Protein AF-A0A3G3GRQ7-F1 (afdb_monomer)

Secondary structure (DSSP, 8-state):
--SEEEEE-SS-EEEEE-TTTS-HHHHHHHHHHHHHHHHHHHTT--THHHHHHHHHHHHHHHHHHHHH--

Solvent-accessible surface area (backbone atoms only — not comparable to full-atom values): 4319 Å² total; per-residue (Å²): 131,74,53,67,46,78,47,84,50,102,88,47,78,46,78,47,73,39,73,92,77,46,61,66,67,62,51,51,54,52,53,52,50,54,51,49,52,52,50,42,63,72,66,62,70,49,72,63,56,58,52,50,51,51,49,52,53,50,55,51,45,74,73,43,45,79,74,70,76,110

Nearest PDB structures (foldseek):
  1fxk-assembly1_B  TM=2.360E-01  e=8.185E+00  Methanothermobacter thermautotrophicus

pLDDT: mean 81.8, std 8.34, range [54.22, 91.75]

Foldseek 3Di:
DDQWDWDDDPVDIDIHGNPVVDDPVVVVVVVVVVVVVVVCVVVVVPCVVVVVVVVVVVVVCVVCVVVPVD

Radius of gyration: 21.19 Å; Cα contacts (8 Å, |Δi|>4): 24; chains: 1; bounding box: 42×31×50 Å

Sequence (70 aa):
MSALQIENTDRYLKITLDKEAFDEAQIMDLLDYLRTEDLVKKAQFDDSILELSKSIKKSWWSKHKDTLLK

Mean predicted aligned error: 11.96 Å

Structure (mmCIF, N/CA/C/O backbone):
data_AF-A0A3G3GRQ7-F1
#
_entry.id   AF-A0A3G3GRQ7-F1
#
loop_
_atom_site.group_PDB
_atom_site.id
_atom_site.type_symbol
_atom_site.label_atom_id
_atom_site.label_alt_id
_atom_site.label_comp_id
_atom_site.label_asym_id
_atom_site.label_entity_id
_atom_site.label_seq_id
_atom_site.pdbx_PDB_ins_code
_atom_site.Cartn_x
_atom_site.Cartn_y
_atom_site.Cartn_z
_atom_site.occupancy
_atom_site.B_iso_or_equiv
_atom_site.auth_seq_id
_atom_site.auth_comp_id
_atom_site.auth_asym_id
_atom_site.auth_atom_id
_atom_site.pdbx_PDB_model_num
ATOM 1 N N . MET A 1 1 ? -15.078 -8.080 19.857 1.00 56.78 1 MET A N 1
ATOM 2 C CA . MET A 1 1 ? -14.796 -6.902 19.007 1.00 56.78 1 MET A CA 1
ATOM 3 C C . MET A 1 1 ? -14.316 -7.420 17.661 1.00 56.78 1 MET A C 1
ATOM 5 O O . MET A 1 1 ? -13.769 -8.513 17.637 1.00 56.78 1 MET A O 1
ATOM 9 N N . SER A 1 2 ? -14.606 -6.733 16.553 1.00 76.38 2 SER A N 1
ATOM 10 C CA . SER A 1 2 ? -14.126 -7.170 15.232 1.00 76.38 2 SER A CA 1
ATOM 11 C C . SER A 1 2 ? -12.613 -6.968 15.153 1.00 76.38 2 SER A C 1
ATOM 13 O O . SER A 1 2 ? -12.134 -5.925 15.588 1.00 76.38 2 SER A O 1
ATOM 15 N N . ALA A 1 3 ? -11.880 -7.937 14.601 1.00 81.50 3 ALA A N 1
ATOM 16 C CA . ALA A 1 3 ? -10.427 -7.853 14.444 1.00 81.50 3 ALA A CA 1
ATOM 17 C C . ALA A 1 3 ? -9.999 -6.671 13.552 1.00 81.50 3 ALA A C 1
ATOM 19 O O . ALA A 1 3 ? -8.923 -6.111 13.731 1.00 81.50 3 ALA A O 1
ATOM 20 N N . LEU A 1 4 ? -10.860 -6.266 12.613 1.00 87.19 4 LEU A N 1
ATOM 21 C CA . LEU A 1 4 ? -10.674 -5.114 11.734 1.00 87.19 4 LEU A CA 1
ATOM 22 C C . LEU A 1 4 ? -11.789 -4.093 11.970 1.00 87.19 4 LEU A C 1
ATOM 24 O O . LEU A 1 4 ? -12.975 -4.439 11.921 1.00 87.19 4 LEU A O 1
ATOM 28 N N . GLN A 1 5 ? -11.398 -2.835 12.156 1.00 90.00 5 GLN A N 1
ATOM 29 C CA . GLN A 1 5 ? -12.288 -1.681 12.209 1.00 90.00 5 GLN A CA 1
ATOM 30 C C . GLN A 1 5 ? -11.779 -0.597 11.259 1.00 90.00 5 GLN A C 1
ATOM 32 O O . GLN A 1 5 ? -10.590 -0.284 11.225 1.00 90.00 5 GLN A O 1
ATOM 37 N N . ILE A 1 6 ? -12.693 -0.038 10.469 1.00 89.69 6 ILE A N 1
ATOM 38 C CA . ILE A 1 6 ? -12.402 1.023 9.507 1.00 89.69 6 ILE A CA 1
ATOM 39 C C . ILE A 1 6 ? -13.334 2.189 9.810 1.00 89.69 6 ILE A C 1
ATOM 41 O O . ILE A 1 6 ? -14.554 2.035 9.792 1.00 89.69 6 ILE A O 1
ATOM 45 N N . GLU A 1 7 ? -12.755 3.356 10.064 1.00 91.69 7 GLU A N 1
ATOM 46 C CA . GLU A 1 7 ? -13.485 4.604 10.251 1.00 91.69 7 GLU A CA 1
ATOM 47 C C . GLU A 1 7 ? -13.092 5.582 9.151 1.00 91.69 7 GLU A C 1
ATOM 49 O O . GLU A 1 7 ? -11.935 5.991 9.036 1.00 91.69 7 GLU A O 1
ATOM 54 N N . ASN A 1 8 ? -14.071 5.969 8.342 1.00 88.50 8 ASN A N 1
ATOM 55 C CA . ASN A 1 8 ? -13.891 6.998 7.335 1.00 88.50 8 ASN A CA 1
ATOM 56 C C . ASN A 1 8 ? -14.316 8.346 7.922 1.00 88.50 8 ASN A C 1
ATOM 58 O O . ASN A 1 8 ? -15.472 8.525 8.300 1.00 88.50 8 ASN A O 1
ATOM 62 N N . THR A 1 9 ? -13.369 9.269 8.034 1.00 91.44 9 THR A N 1
ATOM 63 C CA . THR A 1 9 ? -13.607 10.642 8.490 1.00 91.44 9 THR A CA 1
ATOM 64 C C . THR A 1 9 ? -13.331 11.606 7.344 1.00 91.44 9 THR A C 1
ATOM 66 O O . THR A 1 9 ? -12.571 11.273 6.438 1.00 91.44 9 THR A O 1
ATOM 69 N N . ASP A 1 10 ? -13.853 12.830 7.422 1.00 85.81 10 ASP A N 1
ATOM 70 C CA . ASP A 1 10 ? -13.712 13.844 6.361 1.00 85.81 10 ASP A CA 1
ATOM 71 C C . ASP A 1 10 ? -12.257 14.125 5.942 1.00 85.81 10 ASP A C 1
ATOM 73 O O . ASP A 1 10 ? -12.001 14.580 4.829 1.00 85.81 10 ASP A O 1
ATOM 77 N N . ARG A 1 11 ? -11.290 13.865 6.833 1.00 87.00 11 ARG A N 1
ATOM 78 C CA . ARG A 1 11 ? -9.862 14.107 6.588 1.00 87.00 11 ARG A CA 1
ATOM 79 C C . ARG A 1 11 ? -9.017 12.838 6.484 1.00 87.00 11 ARG A C 1
ATOM 81 O O . ARG A 1 11 ? -7.962 12.874 5.857 1.00 87.00 11 ARG A O 1
ATOM 88 N N . TYR A 1 12 ? -9.427 11.746 7.125 1.00 86.12 12 TYR A N 1
ATOM 89 C CA . TYR A 1 12 ? -8.593 10.556 7.286 1.00 86.12 12 TYR A CA 1
ATOM 90 C C . TYR A 1 12 ? -9.409 9.267 7.227 1.00 86.12 12 TYR A C 1
ATOM 92 O O . TYR A 1 12 ? -10.481 9.175 7.826 1.00 86.12 12 TYR A O 1
ATOM 100 N N . LEU A 1 13 ? -8.831 8.237 6.614 1.00 87.69 13 LEU A N 1
ATOM 101 C CA . LEU A 1 13 ? -9.258 6.855 6.797 1.00 87.69 13 LEU A CA 1
ATOM 102 C C . LEU A 1 13 ? -8.460 6.255 7.962 1.00 87.69 13 LEU A C 1
ATOM 104 O O . LEU A 1 13 ? -7.240 6.117 7.866 1.00 87.69 13 LEU A O 1
ATOM 108 N N . LYS A 1 14 ? -9.123 5.928 9.072 1.00 89.81 14 LYS A N 1
ATOM 109 C CA . LYS A 1 14 ? -8.498 5.232 10.203 1.00 89.81 14 LYS A CA 1
ATOM 110 C C . LYS A 1 14 ? -8.757 3.739 10.068 1.00 89.81 14 LYS A C 1
ATOM 112 O O . LYS A 1 14 ? -9.905 3.315 9.973 1.00 89.81 14 LYS A O 1
ATOM 117 N N . ILE A 1 15 ? -7.686 2.957 10.082 1.00 88.75 15 ILE A N 1
ATOM 118 C CA . ILE A 1 15 ? -7.739 1.496 10.070 1.00 88.75 15 ILE A CA 1
ATOM 119 C C . ILE A 1 15 ? -7.182 1.018 11.408 1.00 88.75 15 ILE A C 1
ATOM 121 O O . ILE A 1 15 ? -6.076 1.396 11.796 1.00 88.75 15 ILE A O 1
ATOM 125 N N . THR A 1 16 ? -7.957 0.215 12.125 1.00 88.31 16 THR A N 1
ATOM 126 C CA . THR A 1 16 ? -7.566 -0.404 13.391 1.00 88.31 16 THR A CA 1
ATOM 127 C C . THR A 1 16 ? -7.571 -1.914 13.218 1.00 88.31 16 THR A C 1
ATOM 129 O O . THR A 1 16 ? -8.544 -2.487 12.726 1.00 88.31 16 THR A O 1
ATOM 132 N N . LEU A 1 17 ? -6.457 -2.536 13.599 1.00 88.31 17 LEU A N 1
ATOM 133 C CA . LEU A 1 17 ? -6.194 -3.963 13.456 1.00 88.31 17 LEU A CA 1
ATOM 134 C C . LEU A 1 17 ? -5.868 -4.545 14.829 1.00 88.31 17 LEU A C 1
ATOM 136 O O . LEU A 1 17 ? -5.053 -3.982 15.564 1.00 88.31 17 LEU A O 1
ATOM 140 N N . ASP A 1 18 ? -6.484 -5.674 15.150 1.00 87.75 18 ASP A N 1
ATOM 141 C CA . ASP A 1 18 ? -6.131 -6.481 16.310 1.00 87.75 18 ASP A CA 1
ATOM 142 C C . ASP A 1 18 ? -4.872 -7.308 16.015 1.00 87.75 18 ASP A C 1
ATOM 144 O O . ASP A 1 18 ? -4.882 -8.212 15.181 1.00 87.75 18 ASP A O 1
ATOM 148 N N . LYS A 1 19 ? -3.775 -7.009 16.711 1.00 81.88 19 LYS A N 1
ATOM 149 C CA . LYS A 1 19 ? -2.482 -7.674 16.499 1.00 81.88 19 LYS A CA 1
ATOM 150 C C . LYS A 1 19 ? -2.504 -9.169 16.817 1.00 81.88 19 LYS A C 1
ATOM 152 O O . LYS A 1 19 ? -1.634 -9.880 16.336 1.00 81.88 19 LYS A O 1
ATOM 157 N N . GLU A 1 20 ? -3.460 -9.648 17.611 1.00 85.75 20 GLU A N 1
ATOM 158 C CA . GLU A 1 20 ? -3.585 -11.081 17.903 1.00 85.75 20 GLU A CA 1
ATOM 159 C C . GLU A 1 20 ? -4.275 -11.850 16.766 1.00 85.75 20 GLU A C 1
ATOM 161 O O . GLU A 1 20 ? -4.149 -13.070 16.672 1.00 85.75 20 GLU A O 1
ATOM 166 N N . ALA A 1 21 ? -4.984 -11.143 15.881 1.00 85.50 21 ALA A N 1
ATOM 167 C CA . ALA A 1 21 ? -5.742 -11.726 14.778 1.00 85.50 21 ALA A CA 1
ATOM 168 C C . ALA A 1 21 ? -5.037 -11.625 13.413 1.00 85.50 21 ALA A C 1
ATOM 170 O O . ALA A 1 21 ? -5.495 -12.239 12.448 1.00 85.50 21 ALA A O 1
ATOM 171 N N . PHE A 1 22 ? -3.950 -10.855 13.316 1.00 83.69 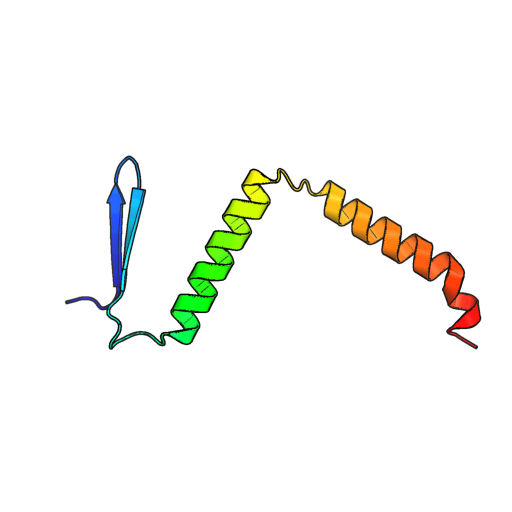22 PHE A N 1
ATOM 172 C CA . PHE A 1 22 ? -3.224 -10.607 12.071 1.00 83.69 22 PHE A CA 1
ATOM 173 C C . PHE A 1 22 ? -1.737 -10.915 12.215 1.00 83.69 22 PHE A C 1
ATOM 175 O O . PHE A 1 22 ? -1.130 -10.653 13.249 1.00 83.69 22 PHE A O 1
ATOM 182 N N . ASP A 1 23 ? -1.142 -11.422 11.138 1.00 86.38 23 ASP A N 1
ATOM 183 C CA . ASP A 1 23 ? 0.302 -11.616 11.052 1.00 86.38 23 ASP A CA 1
ATOM 184 C C . ASP A 1 23 ? 1.006 -10.258 10.906 1.00 86.38 23 ASP A C 1
ATOM 186 O O . ASP A 1 23 ? 0.711 -9.471 10.001 1.00 86.38 23 ASP A O 1
ATOM 190 N N . GLU A 1 24 ? 1.955 -9.991 11.799 1.00 85.75 24 GLU A N 1
ATOM 191 C CA . GLU A 1 24 ? 2.757 -8.773 11.793 1.00 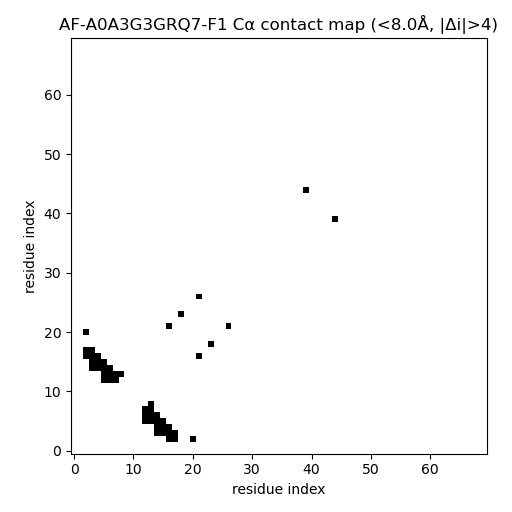85.75 24 GLU A CA 1
ATOM 192 C C . GLU A 1 24 ? 3.503 -8.582 10.466 1.00 85.75 24 GLU A C 1
ATOM 194 O O . GLU A 1 24 ? 3.556 -7.461 9.960 1.00 85.75 24 GLU A O 1
ATOM 199 N N . ALA A 1 25 ? 4.004 -9.661 9.853 1.00 88.62 25 ALA A N 1
ATOM 200 C CA . ALA A 1 25 ? 4.696 -9.584 8.568 1.00 88.62 25 ALA A CA 1
ATOM 201 C C . ALA A 1 25 ? 3.765 -9.071 7.457 1.00 88.62 25 ALA A C 1
ATOM 203 O O . ALA A 1 25 ? 4.127 -8.170 6.703 1.00 88.62 25 ALA A O 1
ATOM 204 N N . GLN A 1 26 ? 2.524 -9.565 7.417 1.00 84.81 26 GLN A N 1
ATOM 205 C CA . GLN A 1 26 ? 1.531 -9.139 6.426 1.00 84.81 26 GLN A CA 1
ATOM 206 C C . GLN A 1 26 ? 1.110 -7.677 6.617 1.00 84.81 26 GLN A C 1
ATOM 208 O O . GLN A 1 26 ? 0.871 -6.962 5.641 1.00 84.81 26 GLN A O 1
ATOM 213 N N . ILE A 1 27 ? 1.028 -7.211 7.868 1.00 86.94 27 ILE A N 1
ATOM 214 C CA . ILE A 1 27 ? 0.742 -5.801 8.163 1.00 86.94 27 ILE A CA 1
ATOM 215 C C . ILE A 1 27 ? 1.893 -4.914 7.684 1.00 86.94 27 ILE A C 1
ATOM 217 O O . ILE A 1 27 ? 1.647 -3.863 7.091 1.00 86.94 27 ILE A O 1
ATOM 221 N N . MET A 1 28 ? 3.138 -5.324 7.922 1.00 88.38 28 MET A N 1
ATOM 222 C CA . MET A 1 28 ? 4.310 -4.564 7.490 1.00 88.38 28 MET A CA 1
ATOM 223 C C . MET A 1 28 ? 4.386 -4.453 5.964 1.00 88.38 28 MET A C 1
ATOM 225 O O . MET A 1 28 ? 4.563 -3.345 5.455 1.00 88.38 28 MET A O 1
ATOM 229 N N . ASP A 1 29 ? 4.123 -5.543 5.243 1.00 90.12 29 ASP A N 1
ATOM 230 C CA . ASP A 1 29 ? 4.072 -5.538 3.776 1.00 90.12 29 ASP A CA 1
ATOM 231 C C . ASP A 1 29 ? 3.002 -4.571 3.239 1.00 90.12 29 ASP A C 1
ATOM 233 O O . ASP A 1 29 ? 3.247 -3.807 2.299 1.00 90.12 29 ASP A O 1
ATOM 237 N N . LEU A 1 30 ? 1.818 -4.546 3.865 1.00 86.50 30 LEU A N 1
ATOM 238 C CA . LEU A 1 30 ? 0.748 -3.615 3.50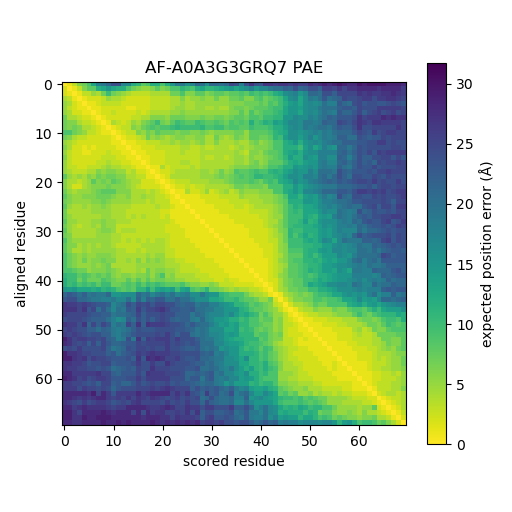2 1.00 86.50 30 LEU A CA 1
ATOM 239 C C . LEU A 1 30 ? 1.163 -2.154 3.729 1.00 86.50 30 LEU A C 1
ATOM 241 O O . LEU A 1 30 ? 0.893 -1.289 2.891 1.00 86.50 30 LEU A O 1
ATOM 245 N N . LEU A 1 31 ? 1.818 -1.860 4.854 1.00 89.38 31 LEU A N 1
ATOM 246 C CA . LEU A 1 31 ? 2.278 -0.507 5.166 1.00 89.38 31 LEU A CA 1
ATOM 247 C C . LEU A 1 31 ? 3.354 -0.032 4.188 1.00 89.38 31 LEU A C 1
ATOM 249 O O . LEU A 1 31 ? 3.329 1.129 3.769 1.00 89.38 31 LEU A O 1
ATOM 253 N N . ASP A 1 32 ? 4.270 -0.910 3.795 1.00 91.75 32 ASP A N 1
ATOM 254 C CA . ASP A 1 32 ? 5.325 -0.572 2.845 1.00 91.75 32 ASP A CA 1
ATOM 255 C C . ASP A 1 32 ? 4.785 -0.385 1.422 1.00 91.75 32 ASP A C 1
ATOM 257 O O . ASP A 1 32 ? 5.208 0.545 0.722 1.00 91.75 32 ASP A O 1
ATOM 261 N N . TYR A 1 33 ? 3.777 -1.166 1.017 1.00 90.06 33 TYR A N 1
ATOM 262 C CA . TYR A 1 33 ? 3.042 -0.925 -0.227 1.00 90.06 33 TYR A CA 1
ATOM 263 C C . TYR A 1 33 ? 2.408 0.474 -0.249 1.00 90.06 33 TYR A C 1
ATOM 265 O O . TYR A 1 33 ? 2.649 1.246 -1.180 1.00 90.06 33 TYR A O 1
ATOM 273 N N . LEU A 1 34 ? 1.666 0.843 0.802 1.00 88.12 34 LEU A N 1
ATOM 274 C CA . LEU A 1 34 ? 0.993 2.145 0.883 1.00 88.12 34 LEU A CA 1
ATOM 275 C C . LEU A 1 34 ? 1.987 3.315 0.884 1.00 88.12 34 LEU A C 1
ATOM 277 O O . LEU A 1 34 ? 1.750 4.338 0.240 1.00 88.12 34 LEU A O 1
ATOM 281 N N . ARG A 1 35 ? 3.127 3.166 1.570 1.00 87.75 35 ARG A N 1
ATOM 282 C CA . ARG A 1 35 ? 4.219 4.154 1.538 1.00 87.75 35 ARG A CA 1
ATOM 283 C C . ARG A 1 35 ? 4.808 4.303 0.144 1.00 87.7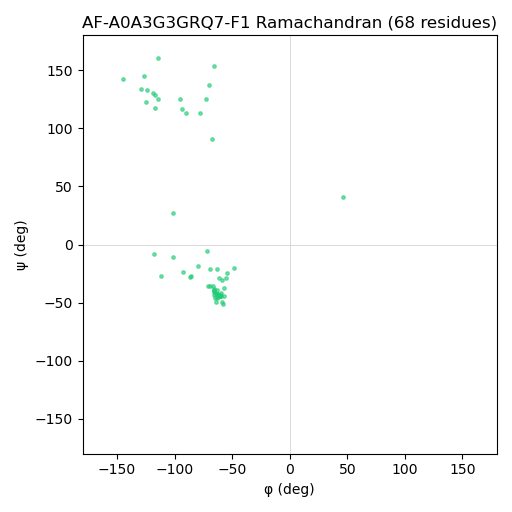5 35 ARG A C 1
ATOM 285 O O . ARG A 1 35 ? 5.047 5.423 -0.300 1.00 87.75 35 ARG A O 1
ATOM 292 N N . THR A 1 36 ? 5.036 3.190 -0.543 1.00 88.06 36 THR A N 1
ATOM 293 C CA . THR A 1 36 ? 5.562 3.200 -1.909 1.00 88.06 36 THR A CA 1
ATOM 294 C C . THR A 1 36 ? 4.589 3.899 -2.851 1.00 88.06 36 THR A C 1
ATOM 296 O O . THR A 1 36 ? 5.003 4.739 -3.644 1.00 88.06 36 THR A O 1
ATOM 299 N N . GLU A 1 37 ? 3.291 3.625 -2.726 1.00 84.06 37 GLU A N 1
ATOM 300 C CA . GLU A 1 37 ? 2.259 4.260 -3.544 1.00 84.06 37 GLU A CA 1
ATOM 301 C C . GLU A 1 37 ? 2.180 5.781 -3.311 1.00 84.06 37 GLU A C 1
ATOM 303 O O . GLU A 1 37 ? 2.106 6.551 -4.271 1.00 84.06 37 GLU A O 1
ATOM 308 N N . ASP A 1 38 ? 2.257 6.235 -2.055 1.00 84.69 38 ASP A N 1
ATOM 309 C CA . ASP A 1 38 ? 2.317 7.665 -1.719 1.00 84.69 38 ASP A CA 1
ATOM 310 C C . ASP A 1 38 ? 3.561 8.340 -2.317 1.00 84.69 38 ASP A C 1
ATOM 312 O O . ASP A 1 38 ? 3.468 9.418 -2.907 1.00 84.69 38 ASP A O 1
ATOM 316 N N . LEU A 1 39 ? 4.723 7.685 -2.235 1.00 81.31 39 LEU A N 1
ATOM 317 C CA . LEU A 1 39 ? 5.965 8.188 -2.825 1.00 81.31 39 LEU A CA 1
ATOM 318 C C . LEU A 1 39 ? 5.894 8.256 -4.352 1.00 81.31 39 LEU A C 1
ATOM 320 O O . LEU A 1 39 ? 6.323 9.253 -4.926 1.00 81.31 39 LEU A O 1
ATOM 324 N N . VAL A 1 40 ? 5.318 7.248 -5.011 1.00 81.38 40 VAL A N 1
ATOM 325 C CA . VAL A 1 40 ? 5.120 7.230 -6.470 1.00 81.38 40 VAL A CA 1
ATOM 326 C C . VAL A 1 40 ? 4.196 8.366 -6.909 1.00 81.38 40 VAL A C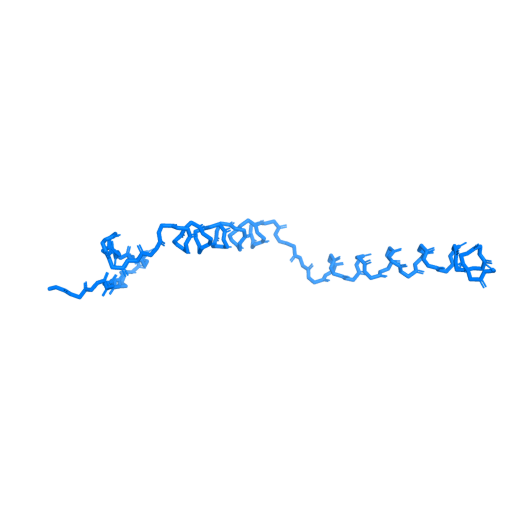 1
ATOM 328 O O . VAL A 1 40 ? 4.526 9.099 -7.844 1.00 81.38 40 VAL A O 1
ATOM 331 N N . LYS A 1 41 ? 3.080 8.572 -6.197 1.00 78.81 41 LYS A N 1
ATOM 332 C CA . LYS A 1 41 ? 2.151 9.683 -6.461 1.00 78.81 41 LYS A CA 1
ATOM 333 C C . LYS A 1 41 ? 2.819 11.043 -6.261 1.00 78.81 41 LYS A C 1
ATOM 335 O O . LYS A 1 41 ? 2.655 11.929 -7.098 1.00 78.81 41 LYS A O 1
ATOM 340 N N . LYS A 1 42 ? 3.602 11.213 -5.190 1.00 77.25 42 LYS A N 1
ATOM 341 C CA . LYS A 1 42 ? 4.356 12.450 -4.911 1.00 77.25 42 LYS A CA 1
ATOM 342 C C . LYS A 1 42 ? 5.454 12.720 -5.929 1.00 77.25 42 LYS A C 1
ATOM 344 O O . LYS A 1 42 ? 5.667 13.871 -6.294 1.00 77.25 42 LYS A O 1
ATOM 349 N N . ALA A 1 43 ? 6.138 11.676 -6.381 1.00 74.44 43 ALA A N 1
ATOM 350 C CA . ALA A 1 43 ? 7.205 11.780 -7.364 1.00 74.44 43 ALA A CA 1
ATOM 351 C C . ALA A 1 43 ? 6.693 12.098 -8.779 1.00 74.44 43 ALA A C 1
ATOM 353 O O . ALA A 1 43 ? 7.516 12.315 -9.664 1.00 74.44 43 ALA A O 1
ATOM 354 N N . GLN A 1 44 ? 5.367 12.128 -8.995 1.00 66.06 44 GLN A N 1
ATOM 355 C CA . GLN A 1 44 ? 4.748 12.267 -10.317 1.00 66.06 44 GLN A CA 1
ATOM 356 C C . GLN A 1 44 ? 5.405 11.335 -11.341 1.00 66.06 44 GLN A C 1
ATOM 358 O O . GLN A 1 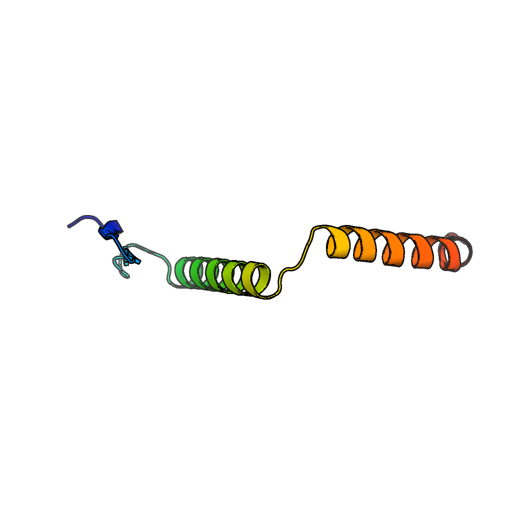44 ? 5.682 11.733 -12.472 1.00 66.06 44 GLN A O 1
ATOM 363 N N . PHE A 1 45 ? 5.707 10.100 -10.928 1.00 63.81 45 PHE A N 1
ATOM 364 C CA . PHE A 1 45 ? 6.196 9.086 -11.849 1.00 63.81 45 PHE A CA 1
ATOM 365 C C . PHE A 1 45 ? 5.059 8.739 -12.814 1.00 63.81 45 PHE A C 1
ATOM 367 O O . PHE A 1 45 ? 4.197 7.916 -12.531 1.00 63.81 45 PHE A O 1
ATOM 374 N N . ASP A 1 46 ? 5.039 9.468 -13.922 1.00 64.56 46 ASP A N 1
ATOM 375 C CA . ASP A 1 46 ? 4.181 9.277 -15.081 1.00 64.56 46 ASP A CA 1
ATOM 376 C C . ASP A 1 46 ? 4.536 7.944 -15.771 1.00 64.56 46 ASP A C 1
ATOM 378 O O . ASP A 1 46 ? 5.672 7.459 -15.690 1.00 64.56 46 ASP A O 1
ATOM 382 N N . ASP A 1 47 ? 3.563 7.354 -16.470 1.00 65.31 47 ASP A N 1
ATOM 383 C CA . ASP A 1 47 ? 3.721 6.190 -17.351 1.00 65.31 47 ASP A CA 1
ATOM 384 C C . ASP A 1 47 ? 4.903 6.349 -18.333 1.00 65.31 47 ASP A C 1
ATOM 386 O O . ASP A 1 47 ? 5.468 5.357 -18.809 1.00 65.31 47 ASP A O 1
ATOM 390 N N . SER A 1 48 ? 5.356 7.582 -18.582 1.00 69.06 48 SER A N 1
ATOM 391 C CA . SER A 1 48 ? 6.605 7.885 -19.291 1.00 69.06 48 SER A CA 1
ATOM 392 C C . SER A 1 48 ? 7.859 7.231 -18.699 1.00 69.06 48 SER A C 1
ATOM 394 O O . SER A 1 48 ? 8.770 6.897 -19.459 1.00 69.06 48 SER A O 1
ATOM 396 N N . ILE A 1 49 ? 7.929 6.955 -17.391 1.00 71.31 49 ILE A N 1
ATOM 397 C CA . ILE A 1 49 ? 9.035 6.174 -16.807 1.00 71.31 49 ILE A CA 1
ATOM 398 C C . ILE A 1 49 ? 8.970 4.715 -17.237 1.00 71.31 49 ILE A C 1
ATOM 400 O O . ILE A 1 49 ? 10.009 4.091 -17.482 1.00 71.31 49 ILE A O 1
ATOM 404 N N . LEU A 1 50 ? 7.770 4.160 -17.383 1.00 72.38 50 LEU A N 1
ATOM 405 C CA . LEU A 1 50 ? 7.600 2.810 -17.901 1.00 72.38 50 LEU A CA 1
ATOM 406 C C . LEU A 1 50 ? 8.044 2.744 -19.371 1.00 72.38 50 LEU A C 1
ATOM 408 O O . LEU A 1 50 ? 8.740 1.806 -19.769 1.00 72.38 50 LEU A O 1
ATOM 412 N N . GLU A 1 51 ? 7.722 3.769 -20.160 1.00 74.25 51 GLU A N 1
ATOM 413 C CA . GLU A 1 51 ? 8.190 3.912 -21.544 1.00 74.25 51 GLU A CA 1
ATOM 414 C C . GLU A 1 51 ? 9.709 4.115 -21.636 1.00 74.25 51 GLU A C 1
ATOM 416 O O . GLU A 1 51 ? 10.376 3.466 -22.448 1.00 74.25 51 GLU A O 1
ATOM 421 N N . LEU A 1 52 ? 10.298 4.916 -20.744 1.00 77.25 52 LEU A N 1
ATOM 422 C CA . LEU A 1 52 ? 11.748 5.068 -20.631 1.00 77.25 52 LEU A CA 1
ATOM 423 C C . LEU A 1 52 ? 12.414 3.724 -20.311 1.00 77.25 52 LEU A C 1
ATOM 425 O O . LEU A 1 52 ? 13.394 3.342 -20.951 1.00 77.25 52 LEU A O 1
ATOM 429 N N . SER A 1 53 ? 11.841 2.961 -19.382 1.00 76.06 53 SER A N 1
ATOM 430 C CA . SER A 1 53 ? 12.319 1.628 -19.001 1.00 76.06 53 SER A CA 1
ATOM 431 C C . SER A 1 53 ? 12.290 0.652 -20.182 1.00 76.06 53 SER A C 1
ATOM 433 O O . SER A 1 53 ? 13.256 -0.080 -20.421 1.00 76.06 53 SER A O 1
ATOM 435 N N . LYS A 1 54 ? 11.194 0.650 -20.954 1.00 79.56 54 LYS A N 1
ATOM 436 C CA . LYS A 1 54 ? 11.057 -0.155 -22.179 1.00 79.56 54 LYS A CA 1
ATOM 437 C C . LYS A 1 54 ? 12.075 0.267 -23.237 1.00 79.56 54 LYS A C 1
ATOM 439 O O . LYS A 1 54 ? 12.700 -0.600 -23.849 1.00 79.56 54 LYS A O 1
ATOM 444 N N . SER A 1 55 ? 12.283 1.570 -23.420 1.00 83.38 55 SER A N 1
ATOM 445 C CA . SER A 1 55 ? 13.264 2.124 -24.358 1.00 83.38 55 SER A CA 1
ATOM 446 C C . SER A 1 55 ? 14.696 1.728 -23.990 1.00 83.38 55 SER A C 1
ATOM 448 O O . SER A 1 55 ? 15.433 1.228 -24.842 1.00 83.38 55 SER A O 1
ATOM 450 N N . ILE A 1 56 ? 15.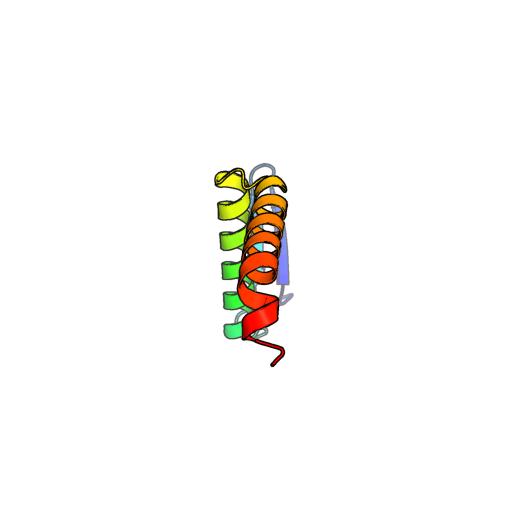070 1.838 -22.710 1.00 83.12 56 ILE A N 1
ATOM 451 C CA . ILE A 1 56 ? 16.379 1.408 -22.199 1.00 83.12 56 ILE A CA 1
ATOM 452 C C . ILE A 1 56 ? 16.585 -0.087 -22.458 1.00 83.12 56 ILE A C 1
ATOM 454 O O . ILE A 1 56 ? 17.598 -0.467 -23.049 1.00 83.12 56 ILE A O 1
ATOM 458 N N . LYS A 1 57 ? 15.613 -0.939 -22.098 1.00 82.25 57 LYS A N 1
ATOM 459 C CA . LYS A 1 57 ? 15.694 -2.390 -22.345 1.00 82.25 57 LYS A CA 1
ATOM 460 C C . LYS A 1 57 ? 15.812 -2.714 -23.834 1.00 82.25 57 LYS A C 1
ATOM 462 O O . LYS A 1 57 ? 16.637 -3.545 -24.207 1.00 82.25 57 LYS A O 1
A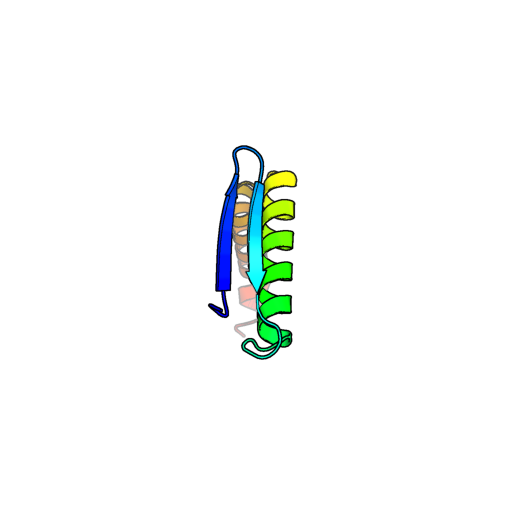TOM 467 N N . LYS A 1 58 ? 15.024 -2.055 -24.690 1.00 85.88 58 LYS A N 1
ATOM 468 C CA . LYS A 1 58 ? 15.047 -2.253 -26.148 1.00 85.88 58 LYS A CA 1
ATOM 469 C C . LYS A 1 58 ? 16.386 -1.829 -26.754 1.00 85.88 58 LYS A C 1
ATOM 471 O O . LYS A 1 58 ? 16.954 -2.577 -27.545 1.00 85.88 58 LYS A O 1
ATOM 476 N N . SER A 1 59 ? 16.900 -0.663 -26.365 1.00 85.88 59 SER A N 1
ATOM 477 C CA . SER A 1 59 ? 18.194 -0.134 -26.814 1.00 85.88 59 SER A CA 1
ATOM 478 C C . SER A 1 59 ? 19.348 -1.036 -26.380 1.00 85.88 59 SER A C 1
ATOM 480 O O . SER A 1 59 ? 20.223 -1.367 -27.181 1.00 85.88 59 SER A O 1
ATOM 482 N N . TRP A 1 60 ? 19.317 -1.509 -25.133 1.00 87.19 60 TRP A N 1
ATOM 483 C CA . TRP A 1 60 ? 20.320 -2.431 -24.615 1.00 87.19 60 TRP A CA 1
ATOM 484 C C . TRP A 1 60 ? 20.301 -3.770 -25.359 1.00 87.19 60 TRP A C 1
ATOM 486 O O . TRP A 1 60 ? 21.346 -4.198 -25.854 1.00 87.19 60 TRP A O 1
ATOM 496 N N . TRP A 1 61 ? 19.121 -4.384 -25.523 1.00 84.00 61 TRP A N 1
ATOM 497 C CA . TRP A 1 61 ? 18.976 -5.633 -26.274 1.00 84.00 61 TRP A CA 1
ATOM 498 C C . TRP A 1 61 ? 19.415 -5.478 -27.727 1.00 84.00 61 TRP A C 1
ATOM 500 O O . TRP A 1 61 ? 20.167 -6.310 -28.215 1.00 84.00 61 TRP A O 1
ATOM 510 N N . SER A 1 62 ? 19.029 -4.398 -28.409 1.00 83.81 62 SER A N 1
ATOM 511 C CA . SER A 1 62 ? 1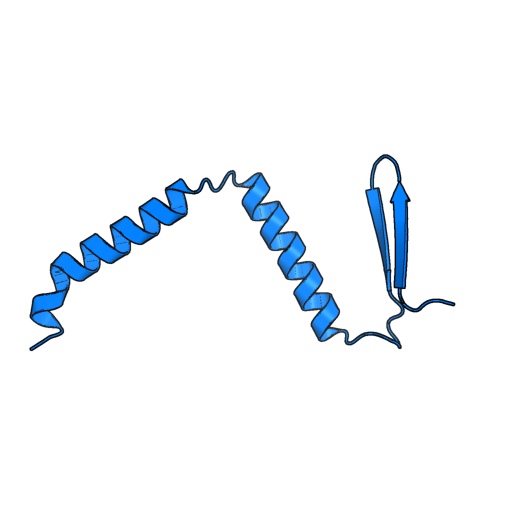9.446 -4.154 -29.796 1.00 83.81 62 SER A CA 1
ATOM 512 C C . SER A 1 62 ? 20.963 -4.070 -29.963 1.00 83.81 62 SER A C 1
ATOM 514 O O . SER A 1 62 ? 21.461 -4.398 -31.033 1.00 83.81 62 SER A O 1
ATOM 516 N N . LYS A 1 63 ? 21.692 -3.612 -28.939 1.00 85.62 63 LYS A N 1
ATOM 517 C CA . LYS A 1 63 ? 23.154 -3.482 -28.986 1.00 85.62 63 LYS A CA 1
ATOM 518 C C . LYS A 1 63 ? 23.899 -4.764 -28.612 1.00 85.62 63 LYS A C 1
ATOM 520 O O . LYS A 1 63 ? 25.028 -4.936 -29.050 1.00 85.62 63 LYS A O 1
ATOM 525 N N . HIS A 1 64 ? 23.301 -5.634 -27.799 1.00 82.94 64 HIS A N 1
ATOM 526 C CA . HIS A 1 64 ? 24.013 -6.765 -27.186 1.00 82.94 64 HIS A CA 1
ATOM 527 C C . HIS A 1 64 ? 23.475 -8.141 -27.596 1.00 82.94 64 HIS A C 1
ATOM 529 O O . HIS A 1 64 ? 24.095 -9.154 -27.279 1.00 82.94 64 HIS A O 1
ATOM 535 N N . LYS A 1 65 ? 22.347 -8.201 -28.316 1.00 76.56 65 LYS A N 1
ATOM 536 C CA . LYS A 1 65 ? 21.704 -9.456 -28.733 1.00 76.56 65 LYS A CA 1
ATOM 537 C C . LYS A 1 65 ? 22.628 -10.356 -29.557 1.00 76.56 65 LYS A C 1
ATOM 539 O O . LYS A 1 65 ? 22.701 -11.545 -29.267 1.00 76.56 65 LYS A O 1
ATOM 544 N N . ASP A 1 66 ? 23.358 -9.797 -30.519 1.00 79.69 66 ASP A N 1
ATOM 545 C CA . ASP A 1 66 ? 24.242 -10.567 -31.413 1.00 79.69 66 ASP A CA 1
ATOM 546 C C . ASP A 1 66 ? 25.474 -11.140 -30.700 1.00 79.69 66 ASP A C 1
ATOM 548 O O . ASP A 1 66 ? 26.090 -12.096 -31.171 1.00 79.69 66 ASP A O 1
ATOM 552 N N . THR A 1 67 ? 25.835 -10.564 -29.553 1.00 75.69 67 THR A N 1
ATOM 553 C CA . THR A 1 67 ? 26.936 -11.039 -28.708 1.00 75.69 67 THR A CA 1
ATOM 554 C C . THR A 1 67 ? 26.469 -12.114 -27.726 1.00 75.69 67 THR A C 1
ATOM 556 O O . THR A 1 67 ? 27.264 -12.960 -27.334 1.00 75.69 67 THR A O 1
ATOM 559 N N . LEU A 1 68 ? 25.191 -12.085 -27.326 1.00 69.50 68 LEU A N 1
ATOM 560 C CA . LEU A 1 68 ? 24.607 -12.989 -26.326 1.00 69.50 68 LEU A CA 1
ATOM 561 C C . LEU A 1 68 ? 23.966 -14.252 -26.919 1.00 69.50 68 LEU A C 1
ATOM 563 O O . LEU A 1 68 ? 23.828 -15.235 -26.202 1.00 69.50 68 LEU A O 1
ATOM 567 N N . LEU A 1 69 ? 23.546 -14.230 -28.188 1.00 72.75 69 LEU A N 1
ATOM 568 C CA . LEU A 1 69 ? 22.905 -15.366 -28.870 1.00 72.75 69 LEU A CA 1
ATOM 569 C C . LEU A 1 69 ? 23.860 -16.127 -29.812 1.00 72.75 69 LEU A C 1
ATOM 571 O O . LEU A 1 69 ? 23.407 -16.711 -30.797 1.00 72.75 69 LEU A O 1
ATOM 575 N N . LYS A 1 70 ? 25.166 -16.095 -29.527 1.00 54.22 70 LYS A N 1
ATOM 576 C CA . LYS A 1 70 ? 26.182 -16.911 -30.206 1.00 54.22 70 LYS A CA 1
ATOM 577 C C . LYS A 1 70 ? 26.465 -18.200 -29.452 1.00 54.22 70 LYS A C 1
ATOM 579 O O . LYS A 1 70 ? 26.539 -18.136 -28.207 1.00 54.22 70 LYS A O 1
#